Protein AF-A0A0J9YCY9-F1 (afdb_monomer)

InterPro domains:
  IPR000152 EGF-type aspartate/asparagine hydroxylation site [PS00010] (17-28)
  IPR000742 EGF-like domain [PS50026] (1-38)
  IPR000742 EGF-like domain [SM00181] (3-48)
  IPR000742 EGF-like domain [SM00181] (53-89)
  IPR001881 EGF-like calcium-binding domain [SM00179] (2-48)
  IPR001881 EGF-like calcium-binding domain [SM00179] (50-89)
  IPR018097 EGF-like calcium-binding, conserved site [PS01187] (50-76)
  IPR024731 NELL2-like, EGF domain [PF12947] (54-80)
  IPR049883 NOTCH1, EGF-like calcium-binding domain [PF07645] (2-36)
  IPR051586 Protein kinase C-binding NELL [PTHR24042] (2-79)

Solvent-accessible surface area (backbone atoms only — not comparable to full-atom values): 5519 Å² total; per-residue (Å²): 115,59,34,58,84,70,59,71,61,77,52,22,91,53,29,44,70,41,66,43,99,92,38,70,48,29,39,39,34,92,66,33,41,67,68,28,95,41,67,83,88,44,33,8,48,31,43,44,71,68,59,52,37,58,81,70,66,72,55,86,58,57,95,66,34,44,68,42,63,48,98,88,42,70,46,67,41,70,61,90,79,85,85,83,82,77,83,77,134

Foldseek 3Di:
DACQVVVVDQADPQWHWAQDPVGIATEGDPQWAWPDPDCPPHTRNDTHGQDACQVVVVDPEDPQWDWDQDSVGIDTHGPPDDPPPPPDD

Nearest PDB structures (foldseek):
  2bou-assembly1_A  TM=4.971E-01  e=9.778E-05  Homo sapiens
  2box-assembly1_A  TM=5.032E-01  e=1.432E-04  Homo sapiens
  2bo2-assembly1_A  TM=4.910E-01  e=1.344E-04  Homo sapiens
  2bo2-assembly2_B  TM=4.745E-01  e=3.964E-04  Homo sapiens
  7do4-assembly1_A  TM=5.042E-01  e=5.806E-04  Homo sapiens

Structure (mmCIF, N/CA/C/O backbone):
data_AF-A0A0J9YCY9-F1
#
_entry.id   AF-A0A0J9YCY9-F1
#
loop_
_atom_site.group_PDB
_atom_site.id
_atom_site.type_symbol
_atom_site.label_atom_id
_atom_site.label_alt_id
_atom_site.label_comp_id
_atom_site.label_asym_id
_atom_site.label_entity_id
_atom_site.label_seq_id
_atom_site.pdbx_PDB_ins_code
_atom_site.Cartn_x
_atom_site.Cartn_y
_atom_site.Cartn_z
_atom_site.occupancy
_atom_site.B_iso_or_equiv
_atom_site.auth_seq_id
_atom_site.auth_comp_id
_atom_site.auth_asym_id
_atom_site.auth_atom_id
_atom_site.pdbx_PDB_model_num
ATOM 1 N N . GLN A 1 1 ? 20.239 -3.824 -16.254 1.00 84.38 1 GLN A N 1
ATOM 2 C CA . GLN A 1 1 ? 20.564 -5.076 -15.533 1.00 84.38 1 GLN A CA 1
ATOM 3 C C . GLN A 1 1 ? 19.257 -5.496 -14.901 1.00 84.38 1 GLN A C 1
ATOM 5 O O . GLN A 1 1 ? 18.550 -4.589 -14.529 1.00 84.38 1 GLN A O 1
ATOM 10 N N . ASP A 1 2 ? 18.907 -6.785 -14.850 1.00 94.31 2 ASP A N 1
ATOM 11 C CA . ASP A 1 2 ? 17.625 -7.183 -14.243 1.00 94.31 2 ASP A CA 1
ATOM 12 C C . ASP A 1 2 ? 17.843 -7.603 -12.783 1.00 94.31 2 ASP A C 1
ATOM 14 O O . ASP A 1 2 ? 18.242 -8.742 -12.488 1.00 94.31 2 ASP A O 1
ATOM 18 N N . GLU A 1 3 ? 17.657 -6.666 -11.850 1.00 95.75 3 GLU A N 1
ATOM 19 C CA . GLU A 1 3 ? 17.808 -6.935 -10.414 1.00 95.75 3 GLU A CA 1
ATOM 20 C C . GLU A 1 3 ? 16.675 -7.812 -9.862 1.00 95.75 3 GLU A C 1
ATOM 22 O O . GLU A 1 3 ? 16.840 -8.479 -8.834 1.00 95.75 3 GLU A O 1
ATOM 27 N N . CYS A 1 4 ? 15.537 -7.870 -10.555 1.00 96.69 4 CYS A N 1
ATOM 28 C CA . CYS A 1 4 ? 14.405 -8.702 -10.171 1.00 96.69 4 CYS A CA 1
ATOM 29 C C . CYS A 1 4 ? 14.637 -10.178 -10.519 1.00 96.69 4 CYS A C 1
ATOM 31 O O . CYS A 1 4 ? 14.380 -11.047 -9.685 1.00 96.69 4 CYS A O 1
ATOM 33 N N . ALA A 1 5 ? 15.170 -10.476 -11.706 1.00 96.44 5 ALA A N 1
ATOM 34 C CA . ALA A 1 5 ? 15.499 -11.835 -12.135 1.00 96.44 5 ALA A CA 1
ATOM 35 C C . ALA A 1 5 ? 16.730 -12.397 -11.413 1.00 96.44 5 ALA A C 1
ATOM 37 O O . ALA A 1 5 ? 16.794 -13.593 -11.125 1.00 96.44 5 ALA A O 1
ATOM 38 N N . SER A 1 6 ? 17.706 -11.541 -11.104 1.00 94.62 6 SER A N 1
ATOM 39 C CA . SER A 1 6 ? 18.917 -11.938 -10.373 1.00 94.62 6 SER A CA 1
ATOM 40 C C . SER A 1 6 ? 18.729 -11.995 -8.853 1.00 94.62 6 SER A C 1
ATOM 42 O O . SER A 1 6 ? 19.569 -12.565 -8.158 1.00 94.62 6 SER A O 1
ATOM 44 N N . GLY A 1 7 ? 17.642 -11.419 -8.327 1.00 93.25 7 GLY A N 1
ATOM 45 C CA . GLY A 1 7 ? 17.404 -11.294 -6.888 1.00 93.25 7 GLY A CA 1
ATOM 46 C C . GLY A 1 7 ? 18.301 -10.259 -6.201 1.00 93.25 7 GLY A C 1
ATOM 47 O O . GLY A 1 7 ? 18.368 -10.228 -4.976 1.00 93.25 7 GLY A O 1
ATOM 48 N N . ALA A 1 8 ? 18.989 -9.409 -6.967 1.00 95.94 8 ALA A N 1
ATOM 49 C CA . ALA A 1 8 ? 19.861 -8.347 -6.473 1.00 95.94 8 ALA A CA 1
ATOM 50 C C . ALA A 1 8 ? 19.072 -7.086 -6.059 1.00 95.94 8 ALA A C 1
ATOM 52 O O . ALA A 1 8 ? 19.443 -5.965 -6.396 1.00 95.94 8 ALA A O 1
ATOM 53 N N . ASN A 1 9 ? 17.976 -7.272 -5.325 1.00 95.81 9 ASN A N 1
ATOM 54 C CA . ASN A 1 9 ? 17.112 -6.206 -4.831 1.00 95.81 9 ASN A CA 1
ATOM 55 C C . ASN A 1 9 ? 16.842 -6.372 -3.331 1.00 95.81 9 ASN A C 1
ATOM 57 O O . ASN A 1 9 ? 16.953 -7.463 -2.778 1.00 95.81 9 ASN A O 1
ATOM 61 N N . ASP A 1 10 ? 16.477 -5.280 -2.670 1.00 97.31 10 ASP A N 1
ATOM 62 C CA . ASP A 1 10 ? 16.123 -5.238 -1.248 1.00 97.31 10 ASP A CA 1
ATOM 63 C C . ASP A 1 10 ? 14.610 -5.054 -1.023 1.00 97.31 10 ASP A C 1
ATOM 65 O O . ASP A 1 10 ? 14.197 -4.560 0.024 1.00 97.31 10 ASP A O 1
ATOM 69 N N . CYS A 1 11 ? 13.766 -5.441 -1.990 1.00 98.19 11 CYS A N 1
ATOM 70 C CA . CYS A 1 11 ? 12.312 -5.388 -1.837 1.00 98.19 11 CYS A CA 1
ATOM 71 C C . CYS A 1 11 ? 11.835 -6.210 -0.626 1.00 98.19 11 CYS A C 1
ATOM 73 O O . CYS A 1 11 ? 12.354 -7.294 -0.347 1.00 98.19 11 CYS A O 1
ATOM 75 N N . ASP A 1 12 ? 10.781 -5.746 0.052 1.00 98.44 12 ASP A N 1
ATOM 76 C CA . ASP A 1 12 ? 10.090 -6.554 1.058 1.00 98.44 12 ASP A CA 1
ATOM 77 C C . ASP A 1 12 ? 9.569 -7.856 0.424 1.00 98.44 12 ASP A C 1
ATOM 79 O O . ASP A 1 12 ? 9.150 -7.891 -0.737 1.00 98.44 12 ASP A O 1
ATOM 83 N N . ARG A 1 13 ? 9.520 -8.944 1.196 1.00 97.12 13 ARG A N 1
ATOM 84 C CA . ARG A 1 13 ? 8.983 -10.234 0.728 1.00 97.12 13 ARG A CA 1
ATOM 85 C C . ARG A 1 13 ? 7.528 -10.145 0.235 1.00 97.12 13 ARG A C 1
ATOM 87 O O . ARG A 1 13 ? 7.099 -10.958 -0.585 1.00 97.12 13 ARG A O 1
ATOM 94 N N . ASN A 1 14 ? 6.759 -9.192 0.764 1.00 97.88 14 ASN A N 1
ATOM 95 C CA . ASN A 1 14 ? 5.373 -8.917 0.399 1.00 97.88 14 ASN A CA 1
ATOM 96 C C . ASN A 1 14 ? 5.267 -7.803 -0.658 1.00 97.88 14 ASN A C 1
ATOM 98 O O . ASN A 1 14 ? 4.167 -7.326 -0.937 1.00 97.88 14 ASN A O 1
ATOM 102 N N . ALA A 1 15 ? 6.379 -7.396 -1.270 1.00 98.19 15 ALA A N 1
ATOM 103 C CA . ALA A 1 15 ? 6.411 -6.504 -2.417 1.00 98.19 15 ALA A CA 1
ATOM 104 C C . ALA A 1 15 ? 6.541 -7.278 -3.742 1.00 98.19 15 ALA A C 1
ATOM 106 O O . ALA A 1 15 ? 6.783 -8.492 -3.790 1.00 98.19 15 ALA A O 1
ATOM 107 N N . ARG A 1 16 ? 6.317 -6.561 -4.842 1.00 97.69 16 ARG A N 1
ATOM 108 C CA . ARG A 1 16 ? 6.721 -6.924 -6.201 1.00 97.69 16 ARG A CA 1
ATOM 109 C C . ARG A 1 16 ? 7.949 -6.096 -6.577 1.00 97.69 16 ARG A C 1
ATOM 111 O O . ARG A 1 16 ? 7.956 -4.891 -6.331 1.00 97.69 16 ARG A O 1
ATOM 118 N N . CYS A 1 17 ? 8.940 -6.746 -7.176 1.00 98.00 17 CYS A N 1
ATOM 119 C CA . CYS A 1 17 ? 10.064 -6.080 -7.826 1.00 98.00 17 CYS A CA 1
ATOM 120 C C . CYS A 1 17 ? 9.664 -5.713 -9.261 1.00 98.00 17 CYS A C 1
ATOM 122 O O . CYS A 1 17 ? 8.955 -6.479 -9.921 1.00 98.00 17 CYS A O 1
ATOM 124 N N . ILE A 1 18 ? 10.066 -4.530 -9.709 1.00 97.06 18 ILE A N 1
ATOM 125 C CA . ILE A 1 18 ? 9.803 -3.994 -11.042 1.00 97.06 18 ILE A CA 1
ATOM 126 C C . ILE A 1 18 ? 11.139 -3.520 -11.597 1.00 97.06 18 ILE A C 1
ATOM 128 O O . ILE A 1 18 ? 11.695 -2.553 -11.082 1.00 97.06 18 ILE A O 1
ATOM 132 N N . ASP A 1 19 ? 11.626 -4.201 -12.625 1.00 96.81 19 ASP A N 1
ATOM 133 C CA . ASP A 1 19 ? 12.837 -3.810 -13.339 1.00 96.81 19 ASP A CA 1
ATOM 134 C C . ASP A 1 19 ? 12.573 -2.542 -14.162 1.00 96.81 19 ASP A C 1
ATOM 136 O O . ASP A 1 19 ? 11.491 -2.383 -14.743 1.00 96.81 19 ASP A O 1
ATOM 140 N N . THR A 1 20 ? 13.527 -1.621 -14.179 1.00 95.12 20 THR A N 1
ATOM 141 C CA . THR A 1 20 ? 13.462 -0.352 -14.907 1.00 95.12 20 THR A CA 1
ATOM 142 C C . THR A 1 20 ? 14.777 -0.088 -15.638 1.00 95.12 20 THR A C 1
ATOM 144 O O . THR A 1 20 ? 15.815 -0.675 -15.344 1.00 95.12 20 THR A O 1
ATOM 147 N N . ASP A 1 21 ? 14.764 0.843 -16.592 1.00 94.62 21 ASP A N 1
ATOM 148 C CA . ASP A 1 21 ? 15.992 1.214 -17.310 1.00 94.62 21 ASP A CA 1
ATOM 149 C C . ASP A 1 21 ? 17.063 1.825 -16.376 1.00 94.62 21 ASP A C 1
ATOM 151 O O . ASP A 1 21 ? 18.258 1.726 -16.657 1.00 94.62 21 ASP A O 1
ATOM 155 N N . ASP A 1 22 ? 16.636 2.400 -15.243 1.00 91.56 22 ASP A N 1
ATOM 156 C CA . ASP A 1 22 ? 17.481 3.058 -14.235 1.00 91.56 22 ASP A CA 1
ATOM 157 C C . ASP A 1 22 ? 17.746 2.180 -12.986 1.00 91.56 22 ASP A C 1
ATOM 159 O O . ASP A 1 22 ? 18.206 2.682 -11.957 1.00 91.56 22 ASP A O 1
ATOM 163 N N . GLY A 1 23 ? 17.454 0.875 -13.047 1.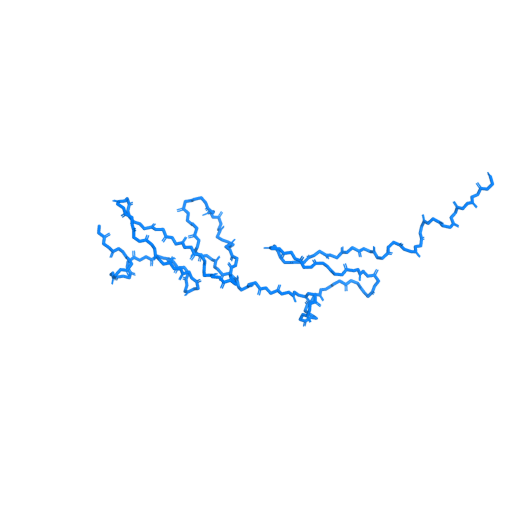00 94.56 23 GLY A N 1
ATOM 164 C CA . GLY A 1 23 ? 17.611 -0.078 -11.943 1.00 94.56 23 GLY A CA 1
ATOM 165 C C . GLY A 1 23 ? 16.295 -0.781 -11.627 1.00 94.56 23 GLY A C 1
ATOM 166 O O . GLY A 1 23 ? 15.688 -1.381 -12.499 1.00 94.56 23 GLY A O 1
ATOM 167 N N . TYR A 1 24 ? 15.808 -0.688 -10.387 1.00 96.62 24 TYR A N 1
ATOM 168 C CA . TYR A 1 24 ? 14.559 -1.346 -9.995 1.00 96.62 24 TYR A CA 1
ATOM 169 C C . TYR A 1 24 ? 13.748 -0.545 -8.980 1.00 96.62 24 TYR A C 1
ATOM 171 O O . TYR A 1 24 ? 14.263 0.241 -8.180 1.00 96.62 24 TYR A O 1
ATOM 179 N N . LEU A 1 25 ? 12.445 -0.811 -8.968 1.00 96.69 25 LEU A N 1
ATOM 180 C CA . LEU A 1 25 ? 11.490 -0.307 -7.990 1.00 96.69 25 LEU A CA 1
ATOM 181 C C . LEU A 1 25 ? 10.822 -1.466 -7.254 1.00 96.69 25 LEU A C 1
ATOM 183 O O . LEU A 1 25 ? 10.641 -2.555 -7.795 1.00 96.69 25 LEU A O 1
ATOM 187 N N . CYS A 1 26 ? 10.394 -1.207 -6.021 1.00 98.31 26 CYS A N 1
ATOM 188 C CA . CYS A 1 26 ? 9.579 -2.145 -5.259 1.00 98.31 26 CYS A CA 1
ATOM 189 C C . CYS A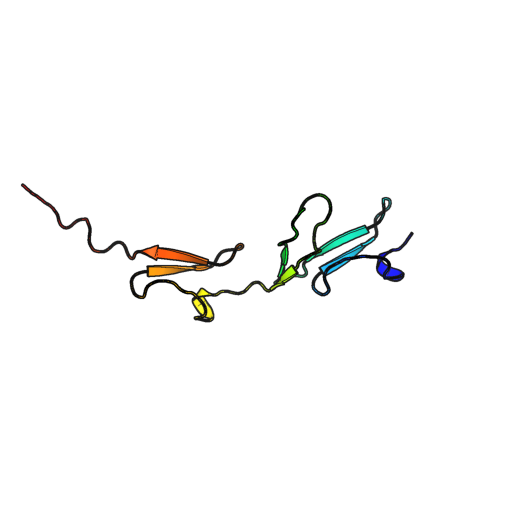 1 26 ? 8.223 -1.510 -4.967 1.00 98.31 26 CYS A C 1
ATOM 191 O O . CYS A 1 26 ? 8.129 -0.318 -4.686 1.00 98.31 26 CYS A O 1
ATOM 193 N N . ALA A 1 27 ? 7.168 -2.313 -5.016 1.00 97.56 27 ALA A N 1
ATOM 194 C CA . ALA A 1 27 ? 5.825 -1.879 -4.651 1.00 97.56 27 ALA A CA 1
ATOM 195 C C . ALA A 1 27 ? 5.144 -2.961 -3.818 1.00 97.56 27 ALA A C 1
ATOM 197 O O . ALA A 1 27 ? 5.200 -4.133 -4.185 1.00 97.56 27 ALA A O 1
ATOM 198 N N . CYS A 1 28 ? 4.486 -2.598 -2.718 1.00 97.88 28 CYS A N 1
ATOM 199 C CA . CYS A 1 28 ? 3.740 -3.571 -1.922 1.00 97.88 28 CYS A CA 1
ATOM 200 C C . CYS A 1 28 ? 2.658 -4.271 -2.760 1.00 97.88 28 CYS A C 1
ATOM 202 O O . CYS A 1 28 ? 2.073 -3.687 -3.676 1.00 97.88 28 CYS A O 1
ATOM 204 N N . ARG A 1 29 ? 2.431 -5.560 -2.487 1.00 97.25 29 ARG A N 1
ATOM 205 C CA . ARG A 1 29 ? 1.343 -6.326 -3.111 1.00 97.25 29 ARG A CA 1
ATOM 206 C C . ARG A 1 29 ? -0.008 -5.831 -2.591 1.00 97.25 29 ARG A C 1
ATOM 208 O O . ARG A 1 29 ? -0.089 -5.226 -1.529 1.00 97.25 29 ARG A O 1
ATOM 215 N N . ASN A 1 30 ? -1.077 -6.138 -3.323 1.00 93.38 30 ASN A N 1
ATOM 216 C CA . ASN A 1 30 ? -2.438 -5.816 -2.889 1.00 93.38 30 ASN A CA 1
ATOM 217 C C . ASN A 1 30 ? -2.719 -6.392 -1.492 1.00 93.38 30 ASN A C 1
ATOM 219 O O . ASN A 1 30 ? -2.356 -7.538 -1.218 1.00 93.38 30 ASN A O 1
ATOM 223 N N . GLY A 1 31 ? -3.374 -5.603 -0.638 1.00 90.00 31 GLY A N 1
ATOM 224 C CA . GLY A 1 31 ? -3.599 -5.950 0.766 1.00 90.00 31 GLY A CA 1
ATOM 225 C C . GLY A 1 31 ? -2.399 -5.676 1.676 1.00 90.00 31 GLY A C 1
ATOM 226 O O . GLY A 1 31 ? -2.390 -6.149 2.809 1.00 90.00 31 GLY A O 1
ATOM 227 N N . TYR A 1 32 ? -1.377 -4.959 1.197 1.00 93.00 32 TYR A N 1
ATOM 228 C CA . TYR A 1 32 ? -0.250 -4.499 2.003 1.00 93.00 32 TYR A CA 1
ATOM 229 C C . TYR A 1 32 ? -0.024 -2.999 1.822 1.00 93.00 32 TYR A C 1
ATOM 231 O O . TYR A 1 32 ? -0.003 -2.490 0.702 1.00 93.00 32 TYR A O 1
ATOM 239 N N . LEU A 1 33 ? 0.223 -2.320 2.937 1.00 91.75 33 LEU A N 1
ATOM 240 C CA . LEU A 1 33 ? 0.557 -0.905 3.004 1.00 91.75 33 LEU A CA 1
ATOM 241 C C . LEU A 1 33 ? 2.065 -0.723 3.100 1.00 91.75 33 LEU A C 1
ATOM 243 O O . LEU A 1 33 ? 2.753 -1.453 3.820 1.00 91.75 33 LEU A O 1
ATOM 247 N N . ASP A 1 34 ? 2.555 0.287 2.392 1.00 94.00 34 ASP A N 1
ATOM 248 C CA . ASP A 1 34 ? 3.956 0.673 2.432 1.00 94.00 34 ASP A CA 1
ATOM 249 C C . ASP A 1 34 ? 4.233 1.558 3.652 1.00 94.00 34 ASP A C 1
ATOM 251 O O . ASP A 1 34 ? 3.689 2.655 3.782 1.00 94.00 34 ASP A O 1
ATOM 255 N N . GLN A 1 35 ? 5.080 1.066 4.553 1.00 93.06 35 GLN A N 1
ATOM 256 C CA . GLN A 1 35 ? 5.576 1.794 5.723 1.00 93.06 35 GLN A CA 1
ATOM 257 C C . GLN A 1 35 ? 7.089 2.029 5.647 1.00 93.06 35 GLN A C 1
ATOM 259 O O . GLN A 1 35 ? 7.753 2.220 6.669 1.00 93.06 35 GLN A O 1
ATOM 264 N N . SER A 1 36 ? 7.658 1.995 4.440 1.00 95.50 36 SER A N 1
ATOM 265 C CA . SER A 1 36 ? 9.068 2.309 4.223 1.00 95.50 36 SER A CA 1
ATOM 266 C C . SER A 1 36 ? 9.376 3.724 4.715 1.00 95.50 36 SER A C 1
ATOM 268 O O . SER A 1 36 ? 8.596 4.653 4.517 1.00 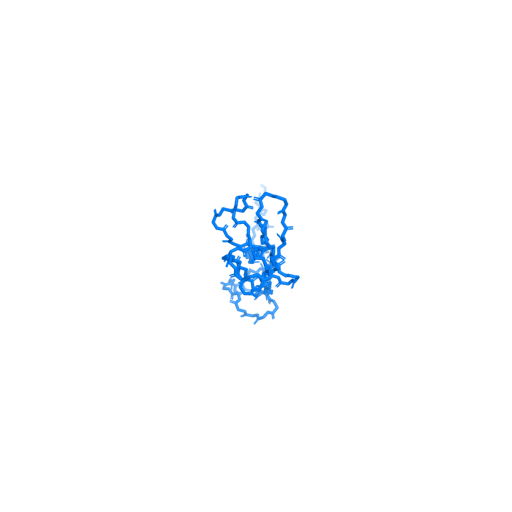95.50 36 SER A O 1
ATOM 270 N N . SER A 1 37 ? 10.541 3.909 5.339 1.00 95.50 37 SER A N 1
ATOM 271 C CA . SER A 1 37 ? 10.954 5.214 5.875 1.00 95.50 37 SER A CA 1
ATOM 272 C C . SER A 1 37 ? 11.145 6.286 4.796 1.00 95.50 37 SER A C 1
ATOM 274 O O . SER A 1 37 ? 11.075 7.474 5.094 1.00 95.50 37 SER A O 1
ATOM 276 N N . ASP A 1 38 ? 11.414 5.868 3.558 1.00 95.50 38 ASP A N 1
ATOM 277 C CA . ASP A 1 38 ? 11.555 6.733 2.389 1.00 95.50 38 ASP A CA 1
ATOM 278 C C . ASP A 1 38 ? 10.651 6.215 1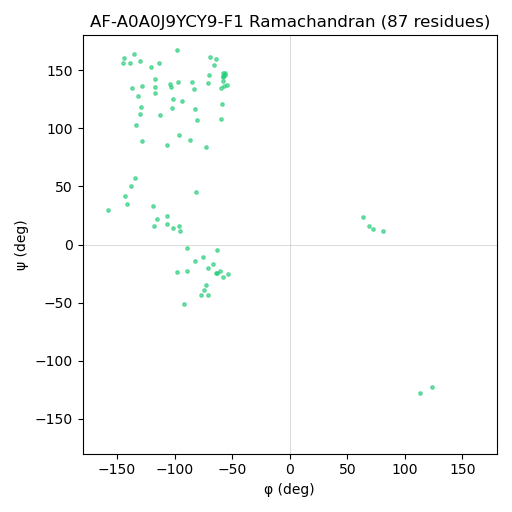.265 1.00 95.50 38 ASP A C 1
ATOM 280 O O . ASP A 1 38 ? 11.056 5.396 0.441 1.00 95.50 38 ASP A O 1
ATOM 284 N N . LEU A 1 39 ? 9.407 6.695 1.249 1.00 93.50 39 LEU A N 1
ATOM 285 C CA . LEU A 1 39 ? 8.391 6.306 0.266 1.00 93.50 39 LEU A CA 1
ATOM 286 C C . LEU A 1 39 ? 8.716 6.765 -1.165 1.00 93.50 39 LEU A C 1
ATOM 288 O O . LEU A 1 39 ? 8.096 6.284 -2.108 1.00 93.50 39 LEU A O 1
ATOM 292 N N . VAL A 1 40 ? 9.645 7.711 -1.336 1.00 94.19 40 VAL A N 1
ATOM 293 C CA . VAL A 1 40 ? 9.955 8.297 -2.646 1.00 94.19 40 VAL A CA 1
ATOM 294 C C . VAL A 1 40 ? 11.089 7.533 -3.312 1.00 94.19 40 VAL A C 1
ATOM 296 O O . VAL A 1 40 ? 10.946 7.101 -4.452 1.00 94.19 40 VAL A O 1
ATOM 299 N N . ASN A 1 41 ? 12.203 7.336 -2.606 1.00 94.81 41 ASN A N 1
ATOM 300 C CA . ASN A 1 41 ? 13.398 6.727 -3.195 1.00 94.81 41 ASN A CA 1
ATOM 301 C C . ASN A 1 41 ? 13.510 5.231 -2.896 1.00 94.81 41 ASN A C 1
ATOM 303 O O . ASN A 1 41 ? 14.192 4.507 -3.619 1.00 94.81 41 ASN A O 1
ATOM 307 N N . LYS A 1 42 ? 12.873 4.755 -1.821 1.00 96.38 42 LYS A N 1
ATOM 308 C CA . LYS A 1 42 ? 12.907 3.348 -1.407 1.00 96.38 42 LYS A CA 1
ATOM 309 C C . LYS A 1 42 ? 11.511 2.830 -1.032 1.00 96.38 42 LYS A C 1
ATOM 311 O O . LYS A 1 42 ? 11.333 2.337 0.084 1.00 96.38 42 LYS A O 1
ATOM 316 N N . PRO A 1 43 ? 10.526 2.905 -1.948 1.00 97.12 43 PRO A N 1
ATOM 317 C CA . PRO A 1 43 ? 9.208 2.322 -1.712 1.00 97.12 43 PRO A CA 1
ATOM 318 C C . PRO A 1 43 ? 9.296 0.797 -1.575 1.00 97.12 43 PRO A C 1
ATOM 320 O O . PRO A 1 43 ? 10.253 0.172 -2.028 1.00 97.12 43 PRO A O 1
ATOM 323 N N . GLY A 1 44 ? 8.298 0.171 -0.963 1.00 97.56 44 GLY A N 1
ATOM 324 C CA . GLY A 1 44 ? 8.121 -1.280 -0.921 1.00 97.56 44 GLY A CA 1
ATOM 325 C C . GLY A 1 44 ? 9.220 -2.051 -0.186 1.00 97.56 44 GLY A C 1
ATOM 326 O O . GLY A 1 44 ? 9.426 -3.228 -0.482 1.00 97.56 44 GLY A O 1
ATOM 327 N N . ARG A 1 45 ? 9.950 -1.402 0.731 1.00 97.81 45 ARG A N 1
ATOM 328 C CA . ARG A 1 45 ? 10.957 -2.025 1.614 1.00 97.81 45 ARG A CA 1
ATOM 329 C C . ARG A 1 45 ? 10.367 -2.523 2.925 1.00 97.81 45 ARG A C 1
ATOM 331 O O . ARG A 1 45 ? 10.945 -3.402 3.554 1.00 97.81 45 ARG A O 1
ATOM 338 N N . ILE A 1 46 ? 9.230 -1.961 3.327 1.00 97.00 46 ILE A N 1
ATOM 339 C CA . ILE A 1 46 ? 8.459 -2.391 4.491 1.00 97.00 46 ILE A CA 1
ATOM 340 C C . ILE A 1 46 ? 6.996 -2.475 4.069 1.00 97.00 46 ILE A C 1
ATOM 342 O O . ILE A 1 46 ? 6.318 -1.456 3.959 1.00 97.00 46 ILE A O 1
ATOM 346 N N . CYS A 1 47 ? 6.510 -3.694 3.843 1.00 95.88 47 CYS A N 1
ATOM 347 C CA . CYS A 1 47 ? 5.124 -3.944 3.458 1.00 95.88 47 CYS A CA 1
ATOM 348 C C . CYS A 1 47 ? 4.392 -4.679 4.579 1.00 95.88 47 CYS A C 1
ATOM 350 O O . CYS A 1 47 ? 4.643 -5.859 4.841 1.00 95.88 47 CYS A O 1
ATOM 352 N N . VAL A 1 48 ? 3.452 -3.993 5.223 1.00 92.06 48 VAL A N 1
ATOM 353 C CA . VAL A 1 48 ? 2.633 -4.543 6.311 1.00 92.06 48 VAL A CA 1
ATOM 354 C C . VAL A 1 48 ? 1.235 -4.867 5.813 1.00 92.06 48 VAL A C 1
ATOM 356 O O . VAL A 1 48 ? 0.670 -4.113 5.031 1.00 92.06 48 VAL A O 1
ATOM 359 N N . ALA A 1 49 ? 0.689 -6.006 6.235 1.00 89.44 49 ALA A N 1
ATOM 360 C CA . ALA A 1 49 ? -0.651 -6.409 5.824 1.00 89.44 49 ALA A CA 1
ATOM 361 C C . ALA A 1 49 ? -1.677 -5.359 6.271 1.00 89.44 49 ALA A C 1
ATOM 363 O O . ALA A 1 49 ? -1.646 -4.913 7.420 1.00 89.44 49 ALA A O 1
ATOM 364 N N . GLU A 1 50 ? -2.580 -4.996 5.366 1.00 86.00 50 GLU A N 1
ATOM 365 C CA . GLU A 1 50 ? -3.789 -4.257 5.703 1.00 86.00 50 GLU A CA 1
ATOM 366 C C . GLU A 1 50 ? -4.576 -5.091 6.706 1.00 86.00 50 GLU A C 1
ATOM 368 O O . GLU A 1 50 ? -4.923 -6.247 6.448 1.00 86.00 50 GLU A O 1
ATOM 373 N N . ARG A 1 51 ? -4.814 -4.517 7.879 1.00 86.88 51 ARG A N 1
ATOM 374 C CA . ARG A 1 51 ? -5.562 -5.168 8.938 1.00 86.88 51 ARG A CA 1
ATOM 375 C C . ARG A 1 51 ? -6.597 -4.193 9.443 1.00 86.88 51 ARG A C 1
ATOM 377 O O . ARG A 1 51 ? -6.243 -3.090 9.826 1.00 86.88 51 ARG A O 1
ATOM 384 N N . ASP A 1 52 ? -7.839 -4.651 9.487 1.00 89.12 52 ASP A N 1
ATOM 385 C CA . ASP A 1 52 ? -8.922 -3.890 10.085 1.00 89.12 52 ASP A CA 1
ATOM 386 C C . ASP A 1 52 ? -8.951 -4.193 11.584 1.00 89.12 52 ASP A C 1
ATOM 388 O O . ASP A 1 52 ? -9.593 -5.146 12.034 1.00 89.12 52 ASP A O 1
ATOM 392 N N . GLU A 1 53 ? -8.223 -3.405 12.383 1.00 91.38 53 GLU A N 1
AT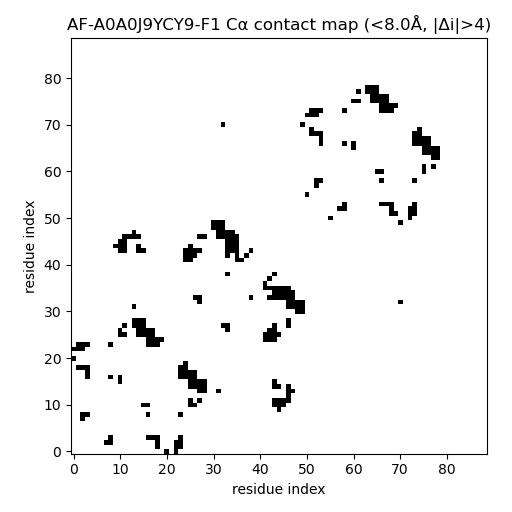OM 393 C CA . GLU A 1 53 ? -8.178 -3.627 13.834 1.00 91.38 53 GLU A CA 1
ATOM 394 C C . GLU A 1 53 ? -9.551 -3.506 14.500 1.00 91.38 53 GLU A C 1
ATOM 396 O O . GLU A 1 53 ? -9.747 -4.048 15.595 1.00 91.38 53 GLU A O 1
ATOM 401 N N . CYS A 1 54 ? -10.484 -2.792 13.860 1.00 92.88 54 CYS A N 1
ATOM 402 C CA . CYS A 1 54 ? -11.854 -2.638 14.323 1.00 92.88 54 CYS A CA 1
ATOM 403 C C . CYS A 1 54 ? -12.650 -3.941 14.161 1.00 92.88 54 CYS A C 1
ATOM 405 O O . CYS A 1 54 ? -13.352 -4.336 15.092 1.00 92.88 54 CYS A O 1
ATOM 407 N N . LYS A 1 55 ? -12.521 -4.633 13.021 1.00 93.38 55 LYS A N 1
ATOM 408 C CA . LYS A 1 55 ? -13.154 -5.943 12.780 1.00 93.38 55 LYS A CA 1
ATOM 409 C C . LYS A 1 55 ? -12.468 -7.077 13.528 1.00 93.38 55 LYS A C 1
ATOM 411 O O . LYS A 1 55 ? -13.153 -7.945 14.063 1.00 93.38 55 LYS A O 1
ATOM 416 N N . ASP A 1 56 ? -11.143 -7.049 13.595 1.00 91.12 56 ASP A N 1
ATOM 417 C CA . ASP A 1 56 ? -10.352 -8.106 14.230 1.00 91.12 56 ASP A CA 1
ATOM 418 C C . ASP A 1 56 ? -10.408 -8.045 15.764 1.00 91.12 56 ASP A C 1
ATOM 420 O O . ASP A 1 56 ? -9.948 -8.957 16.451 1.00 91.12 56 ASP A O 1
ATOM 424 N N . GLY A 1 57 ? -10.956 -6.962 16.328 1.00 90.44 57 GLY A N 1
ATOM 425 C CA . GLY A 1 57 ? -11.052 -6.761 17.774 1.00 90.44 57 GLY A CA 1
ATOM 426 C C . GLY A 1 57 ? -9.695 -6.540 18.451 1.00 90.44 57 GLY A C 1
ATOM 427 O O . GLY A 1 57 ? -9.587 -6.646 19.671 1.00 90.44 57 GLY A O 1
ATOM 428 N N . THR A 1 58 ? -8.649 -6.231 17.679 1.00 91.62 58 THR A N 1
ATOM 429 C CA . THR A 1 58 ? -7.291 -5.978 18.188 1.00 91.62 58 THR A CA 1
ATOM 430 C C . THR A 1 58 ? -7.048 -4.508 18.545 1.00 91.62 58 THR A C 1
ATOM 432 O O . THR A 1 58 ? -5.966 -4.154 19.022 1.00 91.62 58 THR A O 1
ATOM 435 N N . HIS A 1 59 ? -8.028 -3.634 18.303 1.00 91.88 59 HIS A N 1
ATOM 436 C CA . HIS A 1 59 ? -7.961 -2.216 18.642 1.00 91.88 59 HIS A CA 1
ATOM 437 C C . HIS A 1 59 ? -7.913 -1.970 20.159 1.00 91.88 59 HIS A C 1
ATOM 439 O O . HIS A 1 59 ? -8.449 -2.728 20.964 1.00 91.88 59 HIS A O 1
ATOM 445 N N . LYS A 1 60 ? -7.346 -0.830 20.569 1.00 94.94 60 LYS A N 1
ATOM 446 C CA . LYS A 1 60 ? -7.275 -0.399 21.981 1.00 94.94 60 LYS A CA 1
ATOM 447 C C . LYS A 1 60 ? -8.239 0.742 22.321 1.00 94.94 60 LYS A C 1
ATOM 449 O O . LYS A 1 6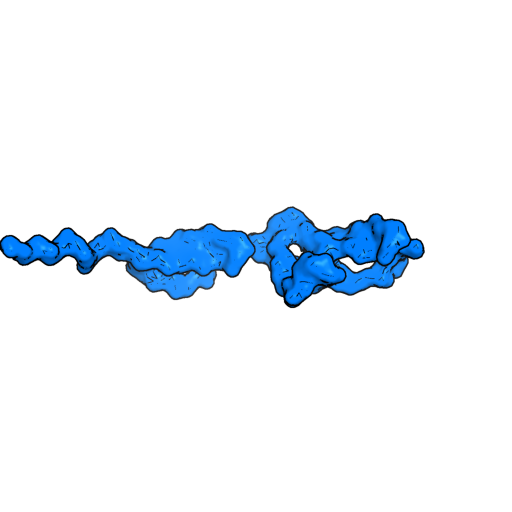0 ? -8.051 1.432 23.321 1.00 94.94 60 LYS A O 1
ATOM 454 N N . CYS A 1 61 ? -9.249 0.975 21.481 1.00 94.44 61 CYS A N 1
ATOM 455 C CA . CYS A 1 61 ? -10.272 1.982 21.750 1.00 94.44 61 CYS A CA 1
ATOM 456 C C . CYS A 1 61 ? -10.977 1.745 23.093 1.00 94.44 61 CYS A C 1
ATOM 458 O O . CYS A 1 61 ? -11.218 0.609 23.495 1.00 94.44 61 CYS A O 1
ATOM 460 N N . SER A 1 62 ? -11.355 2.840 23.758 1.00 94.38 62 SER A N 1
ATOM 461 C CA . SER A 1 62 ? -12.244 2.794 24.922 1.00 94.38 62 SER A CA 1
ATOM 462 C C . SER A 1 62 ? -13.571 2.099 24.568 1.00 94.38 62 SER A C 1
ATOM 464 O O . SER A 1 62 ? -14.065 2.304 23.456 1.00 94.38 62 SER A O 1
ATOM 466 N N . PRO A 1 63 ? -14.221 1.373 25.502 1.00 91.38 63 PRO A N 1
ATOM 467 C CA . PRO A 1 63 ? -15.577 0.839 25.299 1.00 91.38 63 PRO A CA 1
ATOM 468 C C . PRO A 1 63 ? -16.612 1.908 24.883 1.00 91.38 63 PRO A C 1
ATOM 470 O O . PRO A 1 63 ? -17.607 1.624 24.205 1.00 91.38 63 PRO A O 1
ATOM 473 N N . ASN A 1 64 ? -16.352 3.170 25.248 1.00 90.62 64 ASN A N 1
ATOM 474 C CA . ASN A 1 64 ? -17.180 4.332 24.914 1.00 90.62 64 ASN A CA 1
ATOM 475 C C . ASN A 1 64 ? -16.691 5.103 23.674 1.00 90.62 64 ASN A C 1
ATOM 477 O O . ASN A 1 64 ? -17.099 6.241 23.446 1.00 90.62 64 ASN A O 1
ATOM 481 N N . ALA A 1 65 ? -15.826 4.505 22.859 1.00 93.56 65 ALA A N 1
ATOM 482 C CA . ALA A 1 65 ? -15.371 5.064 21.594 1.00 93.56 65 ALA A CA 1
ATOM 483 C C . ALA A 1 65 ? -15.867 4.233 20.400 1.00 93.56 65 ALA A C 1
ATOM 485 O O . ALA A 1 65 ? -16.199 3.056 20.522 1.00 93.56 65 ALA A O 1
ATOM 486 N N . ILE A 1 66 ? -15.943 4.884 19.247 1.00 93.69 66 ILE A N 1
ATOM 487 C CA . ILE A 1 66 ? -16.163 4.310 17.925 1.00 93.69 66 ILE A CA 1
ATOM 488 C C . ILE A 1 66 ? -14.782 4.079 17.314 1.00 93.69 66 ILE A C 1
ATOM 490 O O . ILE A 1 66 ? -13.987 5.016 17.224 1.00 93.69 66 ILE A O 1
ATOM 494 N N . CYS A 1 67 ? -14.503 2.838 16.922 1.00 95.50 67 CYS A N 1
ATOM 495 C CA . CYS A 1 67 ? -13.324 2.488 16.140 1.00 95.50 67 CYS A CA 1
ATOM 496 C C . CYS A 1 67 ? -13.614 2.749 14.657 1.00 95.50 67 CYS A C 1
ATOM 498 O O . CYS A 1 67 ? -14.684 2.397 14.159 1.00 95.50 67 CYS A O 1
ATOM 500 N N . THR A 1 68 ? -12.687 3.391 13.958 1.00 94.38 68 THR A N 1
ATOM 501 C CA . THR A 1 68 ? -12.733 3.583 12.507 1.00 94.38 68 THR A CA 1
ATOM 502 C C . THR A 1 68 ? -11.408 3.131 11.927 1.00 94.38 68 THR A C 1
ATOM 504 O O . THR A 1 68 ? -10.368 3.689 12.273 1.00 94.38 68 THR A O 1
ATOM 507 N N . ASP A 1 69 ? -11.463 2.120 11.070 1.00 89.75 69 ASP A N 1
ATOM 508 C CA . ASP A 1 69 ? -10.303 1.604 10.359 1.00 89.75 69 ASP A CA 1
ATOM 509 C C . ASP A 1 69 ? -9.818 2.604 9.302 1.00 89.75 69 ASP A C 1
ATOM 511 O O . ASP A 1 69 ? -10.605 3.358 8.719 1.00 89.75 69 ASP A O 1
ATOM 515 N N . THR A 1 70 ? -8.511 2.652 9.086 1.00 87.38 70 THR A N 1
ATOM 516 C CA . THR A 1 70 ? -7.842 3.583 8.179 1.00 87.38 70 THR A CA 1
ATOM 517 C C . THR A 1 70 ? -6.657 2.909 7.492 1.00 87.38 70 THR A C 1
ATOM 519 O O . THR A 1 70 ? -6.041 1.985 8.003 1.00 87.38 70 THR A O 1
ATOM 522 N N . VAL A 1 71 ? -6.211 3.478 6.375 1.00 79.62 71 VAL A N 1
ATOM 523 C CA . VAL A 1 71 ? -4.984 3.028 5.688 1.00 79.62 71 VAL A CA 1
ATOM 524 C C . VAL A 1 71 ? -3.695 3.193 6.513 1.00 79.62 71 VAL A C 1
ATOM 526 O O . VAL A 1 71 ? -2.627 2.825 6.052 1.00 79.62 71 VAL A O 1
ATOM 529 N N . GLN A 1 72 ? -3.745 3.793 7.703 1.00 77.75 72 GLN A N 1
ATOM 530 C CA . GLN A 1 72 ? -2.592 3.966 8.599 1.00 77.75 72 GLN A CA 1
ATOM 531 C C . GLN A 1 72 ? -2.791 3.230 9.941 1.00 77.75 72 GLN A C 1
ATOM 533 O O . GLN A 1 72 ? -2.076 3.507 10.903 1.00 77.75 72 GLN A O 1
ATOM 538 N N . GLY A 1 73 ? -3.750 2.298 10.018 1.00 86.00 73 GLY A N 1
ATOM 539 C CA . GLY A 1 73 ? -4.179 1.613 11.244 1.00 86.00 73 GLY A CA 1
ATOM 540 C C . GLY A 1 73 ? -5.610 2.010 11.593 1.00 86.00 73 GLY A C 1
ATOM 541 O O . GLY A 1 73 ? -6.465 2.032 10.727 1.00 86.00 73 GLY A O 1
ATOM 542 N N . TYR A 1 74 ? -5.895 2.460 12.812 1.00 91.12 74 TYR A N 1
ATOM 543 C CA . TYR A 1 74 ? -7.260 2.824 13.211 1.00 91.12 74 TYR A CA 1
ATOM 544 C C . TYR A 1 74 ? -7.298 4.102 14.048 1.00 91.12 74 TYR A C 1
ATOM 546 O O . TYR A 1 74 ? -6.339 4.468 14.730 1.00 91.12 74 TYR A O 1
ATOM 554 N N . VAL A 1 75 ? -8.449 4.771 14.038 1.00 92.81 75 VAL A N 1
ATOM 555 C CA . VAL A 1 75 ? -8.739 5.943 14.867 1.00 92.81 75 VAL A CA 1
ATOM 556 C C . VAL A 1 75 ? -9.892 5.625 15.813 1.00 92.81 75 VAL A C 1
ATOM 558 O O . VAL A 1 75 ? -10.917 5.080 15.411 1.00 92.81 75 VAL A O 1
ATOM 561 N N . CYS A 1 76 ? -9.748 6.014 17.080 1.00 94.19 76 CYS A N 1
ATOM 562 C CA . CYS A 1 76 ? -10.817 5.941 18.073 1.00 94.19 76 CYS A CA 1
ATOM 563 C C . CYS A 1 76 ? -11.440 7.325 18.270 1.00 94.19 76 CYS A C 1
ATOM 565 O O . CYS A 1 76 ? -10.739 8.276 18.618 1.00 94.19 76 CYS A O 1
ATOM 567 N N . ARG A 1 77 ? -12.759 7.449 18.110 1.00 92.56 77 ARG A N 1
ATOM 568 C CA . ARG A 1 77 ? -13.499 8.694 18.377 1.00 92.56 77 ARG A CA 1
ATOM 569 C C . ARG A 1 77 ? -14.494 8.470 19.503 1.00 92.56 77 ARG A C 1
ATOM 571 O O . ARG A 1 77 ? -15.250 7.510 19.453 1.00 92.56 77 ARG A O 1
ATOM 578 N N . CYS A 1 78 ? -14.521 9.328 20.520 1.00 90.38 78 CYS A N 1
ATOM 579 C CA . CYS A 1 78 ? -15.517 9.213 21.587 1.00 90.38 78 CYS A CA 1
ATOM 580 C C . CYS A 1 78 ? -16.933 9.253 20.999 1.00 90.38 78 CYS A C 1
ATOM 582 O O . CYS A 1 78 ? -17.216 10.092 20.141 1.00 90.38 78 CYS A O 1
ATOM 584 N N . LYS A 1 79 ? -17.817 8.371 21.478 1.00 86.56 79 LYS A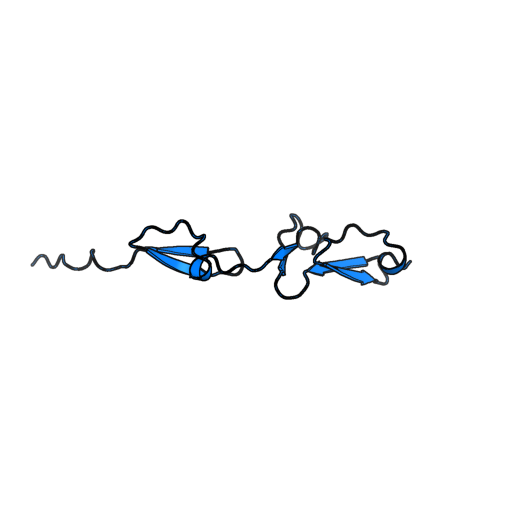 N 1
ATOM 585 C CA . LYS A 1 79 ? -19.253 8.472 21.203 1.00 86.56 79 LYS A CA 1
ATOM 586 C C . LYS A 1 79 ? -19.705 9.826 21.763 1.00 86.56 79 LYS A C 1
ATOM 588 O O . LYS A 1 79 ? -19.662 10.031 22.976 1.00 86.56 79 LYS A O 1
ATOM 593 N N . GLN A 1 80 ? -20.012 10.792 20.898 1.00 74.00 80 GLN A N 1
ATOM 594 C CA . GLN A 1 80 ? -20.527 12.091 21.331 1.00 74.00 80 GLN A CA 1
ATOM 595 C C . GLN A 1 80 ? -21.971 11.909 21.791 1.00 74.00 80 GLN A C 1
ATOM 597 O O . GLN A 1 80 ? -22.876 12.156 21.015 1.00 74.00 80 GLN A O 1
ATOM 602 N N . ASP A 1 81 ? -22.168 11.493 23.040 1.00 62.84 81 ASP A N 1
ATOM 603 C CA . ASP A 1 81 ? -23.492 11.449 23.674 1.00 62.84 81 ASP A CA 1
ATOM 604 C C . ASP A 1 81 ? -23.437 11.830 25.165 1.00 62.84 81 ASP A C 1
ATOM 606 O O . ASP A 1 81 ? -24.095 11.215 25.999 1.00 62.84 81 ASP A O 1
ATOM 610 N N . LEU A 1 82 ? -22.653 12.858 25.541 1.00 55.94 82 LEU A N 1
ATOM 611 C CA . LEU A 1 82 ? -22.801 13.461 26.882 1.00 55.94 82 LEU A CA 1
ATOM 612 C C . LEU A 1 82 ? -22.283 14.902 27.075 1.00 55.94 82 LEU A C 1
ATOM 614 O O . LEU A 1 82 ? -21.897 15.251 28.183 1.00 55.94 82 LEU A O 1
ATOM 618 N N . LEU A 1 83 ? -22.283 15.769 26.051 1.00 56.75 83 LEU A N 1
ATOM 619 C CA . LEU A 1 83 ? -21.968 17.204 26.237 1.00 56.75 83 LEU A CA 1
ATOM 620 C C . LEU A 1 83 ? -22.818 18.170 25.388 1.00 56.75 83 LEU A C 1
ATOM 622 O O . LEU A 1 83 ? -22.336 19.221 24.989 1.00 56.75 83 LEU A O 1
ATOM 626 N N . ILE A 1 84 ? -24.100 17.866 25.151 1.00 54.91 84 ILE A N 1
ATOM 627 C CA . ILE A 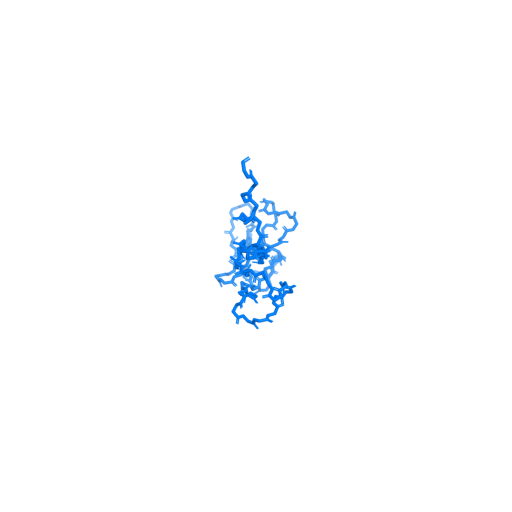1 84 ? -25.100 18.918 24.870 1.00 54.91 84 ILE A CA 1
ATOM 628 C C . ILE A 1 84 ? -26.412 18.615 25.619 1.00 54.91 84 ILE A C 1
ATOM 630 O O . ILE A 1 84 ? -27.493 18.593 25.047 1.00 54.91 84 ILE A O 1
ATOM 634 N N . LEU A 1 85 ? -26.316 18.348 26.925 1.00 54.03 85 LEU A N 1
ATOM 635 C CA . LEU A 1 85 ? -27.436 18.516 27.867 1.00 54.03 85 LEU A CA 1
ATOM 636 C C . LEU A 1 85 ? -27.094 19.542 28.955 1.00 54.03 85 LEU A C 1
ATOM 638 O O . LEU A 1 85 ? -27.560 19.449 30.084 1.00 54.03 85 LEU A O 1
ATOM 642 N N . THR A 1 86 ? -26.309 20.563 28.620 1.00 50.34 86 THR A N 1
ATOM 643 C CA . THR A 1 86 ? -26.406 21.831 29.342 1.00 50.34 86 THR A CA 1
ATOM 644 C C . THR A 1 86 ? -27.103 22.811 28.421 1.00 50.34 86 THR A C 1
ATOM 646 O O . THR A 1 86 ? -26.470 23.550 27.672 1.00 50.34 86 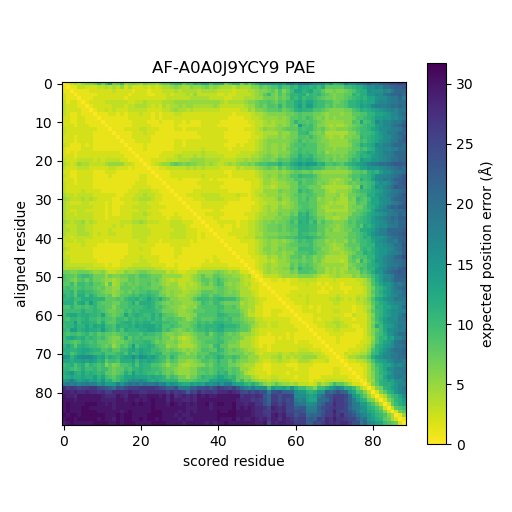THR A O 1
ATOM 649 N N . ASN A 1 87 ? -28.429 22.771 28.466 1.00 55.38 87 ASN A N 1
ATOM 650 C CA . ASN A 1 87 ? -29.199 23.995 28.389 1.00 55.38 87 ASN A CA 1
ATOM 651 C C . ASN A 1 87 ? -29.176 24.615 29.797 1.00 55.38 87 ASN A C 1
ATOM 653 O O . ASN A 1 87 ? -29.814 24.054 30.690 1.00 55.38 87 ASN A O 1
ATOM 657 N N . PRO A 1 88 ? -28.445 25.709 30.050 1.00 58.06 88 PRO A N 1
ATOM 658 C CA . PRO A 1 88 ? -28.802 26.624 31.112 1.00 58.06 88 PRO A CA 1
ATOM 659 C C . PRO A 1 88 ? -29.485 27.843 30.481 1.00 58.06 88 PRO A C 1
ATOM 661 O O . PRO A 1 88 ? -28.875 28.527 29.668 1.00 58.06 88 PRO A O 1
ATOM 664 N N . GLN A 1 89 ? -30.754 28.016 30.862 1.00 48.97 89 GLN A N 1
ATOM 665 C CA . GLN A 1 89 ? -31.618 29.205 30.780 1.00 48.97 89 GLN A CA 1
ATOM 666 C C . GLN A 1 89 ? -31.170 30.407 29.939 1.00 48.97 89 GLN A C 1
ATOM 668 O O . GLN A 1 89 ? -30.134 31.024 30.270 1.00 48.97 89 GLN A O 1
#

Mean predicted aligned error: 8.21 Å

Organism: Brugia malayi (NCBI:txid6279)

Secondary structure (DSSP, 8-state):
--HHHHT-----TTEEEEEETTEEEEEEPTTEEE--S-TTTSTTSSEEEP--TTTTT-----TTEEEEEETTEEEEEE---SSS-----

Sequence (89 aa):
QDECASGANDCDRNARCIDTDDGYLCACRNGYLDQSSDLVNKPGRICVAERDECKDGTHKCSPNAICTDTVQGYVCRCKQDLLILTNPQ

Radius of gyration: 20.86 Å; Cα contacts (8 Å, |Δi|>4): 152; chains: 1; bounding box: 52×41×48 Å

pLDDT: mean 89.42, std 12.32, range [48.97, 98.44]